Protein AF-A0A9P5JZB2-F1 (afdb_monomer_lite)

pLDDT: mean 86.66, std 10.57, range [42.47, 95.56]

Organism: NCBI:txid152965

Secondary structure (DSSP, 8-state):
----EEEEEEE--SS--HHHHHHHHHHHHTTSEEEEEEEEPTT---TT-GGGEEEEEEEEEES-HHHHHHHHHHSHHHHTT-S-GGG-EEEE---SSPPPP-

Foldseek 3Di:
DQPFFKKKKKWFAQADDPQLVVLLVVCVVVQFWQDKDFAADPPDPDPVPRNGTGIMITITGDSDLVVVVVSCCPGPCNVVVRTDPVPIDMDGDDDPDDGGDD

Structure (mmCIF, N/CA/C/O backbone):
data_AF-A0A9P5JZB2-F1
#
_entry.id   AF-A0A9P5JZB2-F1
#
loop_
_atom_site.group_PDB
_atom_site.id
_atom_site.type_symbol
_atom_site.label_atom_id
_atom_site.label_alt_id
_atom_site.label_comp_id
_atom_site.label_asym_id
_atom_site.label_entity_id
_atom_site.label_seq_id
_atom_site.pdbx_PDB_ins_code
_atom_site.Cartn_x
_atom_site.Cartn_y
_atom_site.Cartn_z
_atom_site.occupancy
_atom_site.B_iso_or_equiv
_atom_site.auth_seq_id
_atom_site.auth_comp_id
_atom_site.auth_asym_id
_atom_site.auth_atom_id
_atom_site.pdbx_PDB_model_num
ATOM 1 N N . MET A 1 1 ? -21.927 -14.206 7.283 1.00 42.47 1 MET A N 1
ATOM 2 C CA . MET A 1 1 ? -20.471 -14.371 7.086 1.00 42.47 1 MET A CA 1
ATOM 3 C C . MET A 1 1 ? -19.946 -13.002 6.697 1.00 42.47 1 MET A C 1
ATOM 5 O O . MET A 1 1 ? -20.456 -12.500 5.700 1.00 42.47 1 MET A O 1
ATOM 9 N N . PRO A 1 2 ? -19.063 -12.347 7.470 1.00 49.66 2 PRO A N 1
ATOM 10 C CA . PRO A 1 2 ? -18.464 -11.110 6.988 1.00 49.66 2 PRO A CA 1
ATOM 11 C C . PRO A 1 2 ? -17.663 -11.457 5.729 1.00 49.66 2 PRO A C 1
ATOM 13 O O . PRO A 1 2 ? -16.890 -12.418 5.717 1.00 49.66 2 PRO A O 1
ATOM 16 N N . LEU A 1 3 ? -17.946 -10.753 4.636 1.00 57.72 3 LEU A N 1
ATOM 17 C CA . LEU A 1 3 ? -17.179 -10.850 3.402 1.00 57.72 3 LEU A CA 1
ATOM 18 C C . LEU A 1 3 ? -15.801 -10.269 3.710 1.00 57.72 3 LEU A C 1
ATOM 20 O O . LEU A 1 3 ? -15.638 -9.054 3.738 1.00 57.72 3 LEU A O 1
ATOM 24 N N . ILE A 1 4 ? -14.827 -11.133 3.998 1.00 61.53 4 ILE A N 1
ATOM 25 C CA . ILE A 1 4 ? -13.426 -10.724 4.071 1.00 61.53 4 ILE A CA 1
ATOM 26 C C . ILE A 1 4 ? -13.068 -10.188 2.685 1.00 61.53 4 ILE A C 1
ATOM 28 O O . ILE A 1 4 ? -12.891 -10.959 1.736 1.00 61.53 4 ILE A O 1
ATOM 32 N N . THR A 1 5 ? -13.027 -8.865 2.555 1.00 77.69 5 THR A N 1
ATOM 33 C CA . THR A 1 5 ? -12.773 -8.203 1.283 1.00 77.69 5 THR A CA 1
ATOM 34 C C . THR A 1 5 ? -11.283 -7.932 1.209 1.00 77.69 5 THR A C 1
ATOM 36 O O . THR A 1 5 ? -10.733 -7.061 1.880 1.00 77.69 5 THR A O 1
ATOM 39 N N . ARG A 1 6 ? -10.607 -8.737 0.396 1.00 84.12 6 ARG A N 1
ATOM 40 C CA . ARG A 1 6 ? -9.202 -8.529 0.062 1.00 84.12 6 ARG A CA 1
ATOM 41 C C . ARG A 1 6 ? -9.123 -7.443 -0.994 1.00 84.12 6 ARG A C 1
ATOM 43 O O . ARG A 1 6 ? -9.866 -7.481 -1.976 1.00 84.12 6 ARG A O 1
ATOM 50 N N . LEU A 1 7 ? -8.244 -6.478 -0.781 1.00 88.38 7 LEU A N 1
ATOM 51 C CA . LEU A 1 7 ? -8.150 -5.291 -1.615 1.00 88.38 7 LEU A CA 1
ATOM 52 C C . LEU A 1 7 ? -6.708 -5.056 -2.028 1.00 88.38 7 LEU A C 1
ATOM 54 O O . LEU A 1 7 ? -5.798 -5.131 -1.207 1.00 88.38 7 LEU A O 1
ATOM 58 N N . LEU A 1 8 ? -6.525 -4.781 -3.314 1.00 86.12 8 LEU A N 1
ATOM 59 C CA . LEU A 1 8 ? -5.268 -4.336 -3.882 1.00 86.12 8 LEU A CA 1
ATOM 60 C C . LEU A 1 8 ? -5.293 -2.820 -4.020 1.00 86.12 8 LEU A C 1
ATOM 62 O O . LEU A 1 8 ? -6.272 -2.25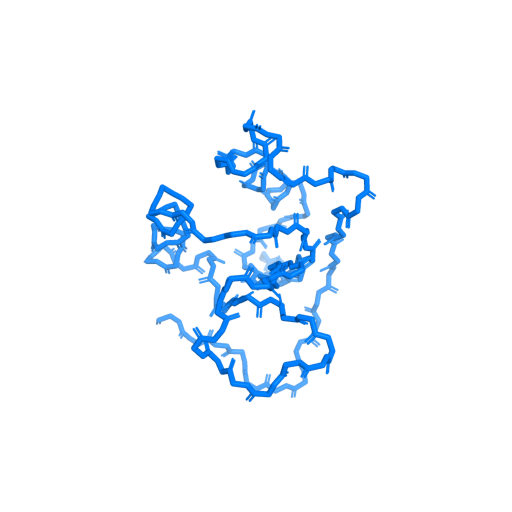7 -4.514 1.00 86.12 8 LEU A O 1
ATOM 66 N N . VAL A 1 9 ? -4.196 -2.186 -3.626 1.00 85.12 9 VAL A N 1
ATOM 67 C CA . VAL A 1 9 ? -3.997 -0.751 -3.753 1.00 85.12 9 VAL A CA 1
ATOM 68 C C . VAL A 1 9 ? -2.698 -0.479 -4.500 1.00 85.12 9 VAL A C 1
ATOM 70 O O . VAL A 1 9 ? -1.639 -0.989 -4.137 1.00 85.12 9 VAL A O 1
ATOM 73 N N . LEU A 1 10 ? -2.805 0.323 -5.555 1.00 82.06 10 LEU A N 1
ATOM 74 C CA . LEU A 1 10 ? -1.702 0.810 -6.381 1.00 82.06 10 LEU A CA 1
ATOM 75 C C . LEU A 1 10 ? -1.610 2.328 -6.229 1.00 82.06 10 LEU A C 1
ATOM 77 O O . LEU A 1 10 ? -2.604 3.026 -6.443 1.00 82.06 10 LEU A O 1
ATOM 81 N N . LEU A 1 11 ? -0.433 2.820 -5.843 1.00 83.62 11 LEU A N 1
ATOM 82 C CA . LEU A 1 11 ? -0.176 4.214 -5.458 1.00 83.62 11 LEU A CA 1
ATOM 83 C C . LEU A 1 11 ? 1.148 4.669 -6.067 1.00 83.62 11 LEU A C 1
ATOM 85 O O . LEU A 1 11 ? 2.023 3.838 -6.287 1.00 83.62 11 LEU A O 1
ATOM 89 N N . THR A 1 12 ? 1.334 5.965 -6.312 1.00 76.31 12 THR A N 1
ATOM 90 C CA . THR A 1 12 ? 2.585 6.502 -6.879 1.00 76.31 12 THR A CA 1
ATOM 91 C C . THR A 1 12 ? 3.357 7.315 -5.845 1.00 76.31 12 THR A C 1
ATOM 93 O O . THR A 1 12 ? 2.844 8.333 -5.401 1.00 76.31 12 THR A O 1
ATOM 96 N N . ALA A 1 13 ? 4.576 6.906 -5.500 1.00 77.25 13 ALA A N 1
ATOM 97 C CA . ALA A 1 13 ? 5.518 7.596 -4.620 1.00 77.25 13 ALA A CA 1
ATOM 98 C C . ALA A 1 13 ? 6.931 7.409 -5.179 1.00 77.25 13 ALA A C 1
ATOM 100 O O . ALA A 1 13 ? 7.250 6.347 -5.714 1.00 77.25 13 ALA A O 1
ATOM 101 N N . ASP A 1 14 ? 7.770 8.425 -5.027 1.00 67.12 14 ASP A N 1
ATOM 102 C CA . ASP A 1 14 ? 9.146 8.475 -5.524 1.00 67.12 14 ASP A CA 1
ATOM 103 C C . ASP A 1 14 ? 10.209 8.332 -4.423 1.00 67.12 14 ASP A C 1
ATOM 105 O O . ASP A 1 14 ? 11.406 8.300 -4.708 1.00 67.12 14 ASP A O 1
ATOM 109 N N . PHE A 1 15 ? 9.793 8.167 -3.164 1.00 77.94 15 PHE A N 1
ATOM 110 C CA . PHE A 1 15 ? 10.690 7.905 -2.039 1.00 77.94 15 PHE A CA 1
ATOM 111 C C . PHE A 1 15 ? 10.037 7.036 -0.958 1.00 77.94 15 PHE A C 1
ATOM 113 O O . PHE A 1 15 ? 8.831 6.800 -0.981 1.00 77.94 15 PHE A O 1
ATOM 120 N N . LEU A 1 16 ? 10.851 6.585 0.005 1.00 80.38 16 LEU A N 1
ATOM 121 C CA . LEU A 1 16 ? 10.437 5.817 1.181 1.00 80.38 16 LEU A CA 1
ATOM 122 C C . LEU A 1 16 ? 10.724 6.612 2.465 1.00 80.38 16 LEU A C 1
ATOM 124 O O . LEU A 1 16 ? 11.869 6.989 2.708 1.00 80.38 16 LEU A O 1
ATOM 128 N N . SER A 1 17 ? 9.704 6.870 3.285 1.00 86.12 17 SER A N 1
ATOM 129 C CA . SER A 1 17 ? 9.794 7.653 4.522 1.00 86.12 17 SER A CA 1
ATOM 130 C C . SER A 1 17 ? 9.596 6.768 5.747 1.00 86.12 17 SER A C 1
ATOM 132 O O . SER A 1 17 ? 8.821 5.810 5.723 1.00 86.12 17 SER A O 1
ATOM 134 N N . GLU A 1 18 ? 10.277 7.100 6.846 1.00 90.50 18 GLU A N 1
ATOM 135 C CA . GLU A 1 18 ? 10.122 6.364 8.106 1.00 90.50 18 GLU A CA 1
ATOM 136 C C . GLU A 1 18 ? 8.700 6.447 8.670 1.00 90.50 18 GLU A C 1
ATOM 138 O O . GLU A 1 18 ? 8.226 5.500 9.288 1.00 90.50 18 GLU A O 1
ATOM 143 N N . GLU A 1 19 ? 8.020 7.576 8.484 1.00 91.50 19 GLU A N 1
ATOM 144 C CA . GLU A 1 19 ? 6.661 7.797 8.987 1.00 91.50 19 GLU A CA 1
ATOM 145 C C . GLU A 1 19 ? 5.646 6.926 8.248 1.00 91.50 19 GLU A C 1
ATOM 147 O O . GLU A 1 19 ? 4.813 6.284 8.886 1.00 91.50 19 GLU A O 1
ATOM 152 N N . HIS A 1 20 ? 5.768 6.837 6.919 1.00 91.81 20 HIS A N 1
ATOM 153 C CA . HIS A 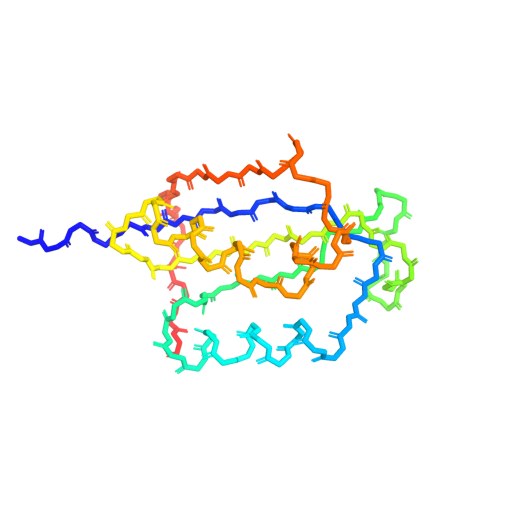1 20 ? 4.956 5.931 6.113 1.00 91.81 20 HIS A CA 1
ATOM 154 C C . HIS A 1 20 ? 5.209 4.478 6.527 1.00 91.81 20 HIS A C 1
ATOM 156 O O . HIS A 1 20 ? 4.271 3.742 6.824 1.00 91.81 20 HIS A O 1
ATOM 162 N N . LEU A 1 21 ? 6.482 4.085 6.648 1.00 92.81 21 LEU A N 1
ATOM 163 C CA . LEU A 1 21 ? 6.857 2.739 7.081 1.00 92.81 21 LEU A CA 1
ATOM 164 C C . LEU A 1 21 ? 6.298 2.385 8.464 1.00 92.81 21 LEU A C 1
ATOM 166 O O . LEU A 1 21 ? 5.769 1.291 8.629 1.00 92.81 21 LEU A O 1
ATOM 170 N N . LYS A 1 22 ? 6.361 3.301 9.439 1.00 94.75 22 LYS A N 1
ATOM 171 C CA . LYS A 1 22 ? 5.773 3.103 10.778 1.00 94.75 22 LYS A CA 1
ATOM 172 C C . LYS A 1 22 ? 4.255 2.924 10.714 1.00 94.75 22 LYS A C 1
ATOM 174 O O . LYS A 1 22 ? 3.714 2.068 11.410 1.00 94.75 22 LYS A O 1
ATOM 179 N N . GLY A 1 23 ? 3.568 3.704 9.877 1.00 93.44 23 GLY A N 1
ATOM 180 C CA . GLY A 1 23 ? 2.127 3.558 9.656 1.00 93.44 23 GLY A CA 1
ATOM 181 C C . GLY A 1 23 ? 1.767 2.186 9.083 1.00 93.44 23 GLY A C 1
ATOM 182 O O . GLY A 1 23 ? 0.895 1.497 9.616 1.00 93.44 23 GLY A O 1
ATOM 183 N N . ILE A 1 24 ? 2.487 1.754 8.044 1.00 93.81 24 ILE A N 1
ATOM 184 C CA . ILE A 1 24 ? 2.289 0.440 7.423 1.00 93.81 24 ILE A CA 1
ATOM 185 C C . ILE A 1 24 ? 2.631 -0.703 8.385 1.00 93.81 24 ILE A C 1
ATOM 187 O O . ILE A 1 24 ? 1.883 -1.676 8.435 1.00 93.81 24 ILE A O 1
ATOM 191 N N . ASP A 1 25 ? 3.693 -0.587 9.183 1.00 94.12 25 ASP A N 1
ATOM 192 C CA . ASP A 1 25 ? 4.068 -1.588 10.191 1.00 94.12 25 ASP A CA 1
ATOM 193 C C . ASP A 1 25 ? 2.977 -1.776 11.258 1.00 94.12 25 ASP A C 1
ATOM 195 O O . ASP A 1 25 ? 2.628 -2.904 11.619 1.00 94.12 25 ASP A O 1
ATOM 199 N N . GLY A 1 26 ? 2.343 -0.681 11.690 1.00 94.62 26 GLY A N 1
ATOM 200 C CA . GLY A 1 26 ? 1.182 -0.733 12.580 1.00 94.62 26 GLY A CA 1
ATOM 201 C C . GLY A 1 26 ? -0.015 -1.464 11.959 1.00 94.62 26 GLY A C 1
ATOM 202 O O . GLY A 1 26 ? -0.658 -2.283 12.620 1.00 94.62 26 GLY A O 1
ATOM 203 N N . LEU A 1 27 ? -0.301 -1.222 10.675 1.00 94.56 27 LEU A N 1
ATOM 204 C CA . LEU A 1 27 ? -1.366 -1.922 9.944 1.00 94.56 27 LEU A CA 1
ATOM 205 C C . LEU A 1 27 ? -1.029 -3.391 9.673 1.00 94.56 27 LEU A C 1
ATOM 207 O O . LEU A 1 27 ? -1.924 -4.234 9.639 1.00 94.56 27 LEU A O 1
ATOM 211 N N . HIS A 1 28 ? 0.245 -3.710 9.470 1.00 94.69 28 HIS A N 1
ATOM 212 C CA . HIS A 1 28 ? 0.694 -5.083 9.296 1.00 94.69 28 HIS A CA 1
ATOM 213 C C . HIS A 1 28 ? 0.566 -5.857 10.610 1.00 94.69 28 HIS A C 1
ATOM 215 O O . HIS A 1 28 ? -0.051 -6.920 10.660 1.00 94.69 28 HIS A O 1
ATOM 221 N N . SER A 1 29 ? 1.031 -5.275 11.711 1.00 94.00 29 SER A N 1
ATOM 222 C CA . SER A 1 29 ? 0.919 -5.869 13.046 1.00 94.00 29 SER A CA 1
ATOM 223 C C . SER A 1 29 ? -0.533 -6.120 13.476 1.00 94.00 29 SER A C 1
ATOM 225 O O . SER A 1 29 ? -0.799 -7.057 14.224 1.00 94.00 29 SER A O 1
ATOM 227 N N . SER A 1 30 ? -1.491 -5.321 12.991 1.00 93.00 30 SER A N 1
ATOM 228 C CA . SER A 1 30 ? -2.918 -5.481 13.306 1.00 93.00 30 SER A CA 1
ATOM 229 C C . SER A 1 30 ? -3.663 -6.495 12.433 1.00 93.00 30 SER A C 1
ATOM 231 O O . SER A 1 30 ? -4.847 -6.735 12.663 1.00 93.00 30 SER A O 1
ATOM 233 N N . GLY A 1 31 ? -3.008 -7.101 11.437 1.00 91.94 31 GLY A N 1
ATOM 234 C CA . GLY A 1 31 ? -3.668 -8.039 10.524 1.00 91.94 31 GLY A CA 1
ATOM 235 C C . GLY A 1 31 ? -4.248 -7.401 9.260 1.00 91.94 31 GLY A C 1
ATOM 236 O O . GLY A 1 31 ? -4.728 -8.130 8.396 1.00 91.94 31 GLY A O 1
ATOM 237 N N . ILE A 1 32 ? -4.223 -6.069 9.146 1.00 93.44 32 ILE A N 1
ATOM 238 C CA . ILE A 1 32 ? -4.923 -5.323 8.093 1.00 93.44 32 ILE A CA 1
ATOM 239 C C . ILE A 1 32 ? -4.087 -5.257 6.815 1.00 93.44 32 ILE A C 1
ATOM 241 O O . ILE A 1 32 ? -4.573 -5.612 5.744 1.00 93.44 32 ILE A O 1
ATOM 245 N N . ALA A 1 33 ? -2.829 -4.816 6.899 1.00 94.19 33 ALA A N 1
ATOM 246 C CA . ALA A 1 33 ? -1.902 -4.881 5.771 1.00 94.19 33 ALA A CA 1
ATOM 247 C C . ALA A 1 33 ? -1.282 -6.285 5.713 1.00 94.19 33 ALA A C 1
ATOM 249 O O . ALA A 1 33 ? -0.734 -6.773 6.699 1.00 94.19 33 ALA A O 1
ATOM 250 N N . LYS A 1 34 ? -1.394 -6.956 4.565 1.00 93.88 34 LYS A N 1
ATOM 251 C CA . LYS A 1 34 ? -1.011 -8.372 4.398 1.00 93.88 34 LYS A CA 1
ATOM 252 C C . LYS A 1 34 ? 0.281 -8.549 3.615 1.00 93.88 34 LYS A C 1
ATOM 254 O O . LYS A 1 34 ? 1.013 -9.508 3.821 1.00 93.88 34 LYS A O 1
ATOM 259 N N . PHE A 1 35 ? 0.525 -7.654 2.667 1.00 92.62 35 PHE A N 1
ATOM 260 C CA . PHE A 1 35 ? 1.719 -7.634 1.833 1.00 92.62 35 PHE A CA 1
ATOM 261 C C . PHE A 1 35 ? 1.852 -6.256 1.199 1.00 92.62 35 PHE A C 1
ATOM 263 O O . PHE A 1 35 ? 0.845 -5.603 0.918 1.00 92.62 35 PHE A O 1
ATOM 270 N N . GLY A 1 36 ? 3.076 -5.831 0.921 1.00 91.25 36 GLY A N 1
ATOM 271 C CA . GLY A 1 36 ? 3.291 -4.643 0.123 1.00 91.25 36 GLY A CA 1
ATOM 272 C C . GLY A 1 36 ? 4.753 -4.353 -0.141 1.00 91.25 36 GLY A C 1
ATOM 273 O O . GLY A 1 36 ? 5.642 -5.002 0.409 1.00 91.25 36 GLY A O 1
ATOM 274 N N . GLY A 1 37 ? 4.993 -3.383 -1.012 1.00 89.69 37 GLY A N 1
ATOM 275 C CA . GLY A 1 37 ? 6.341 -3.010 -1.400 1.00 89.69 37 GLY A CA 1
ATOM 276 C C . GLY A 1 37 ? 6.393 -1.864 -2.396 1.00 89.69 37 GLY A C 1
ATOM 277 O O . GLY A 1 37 ? 5.374 -1.394 -2.905 1.00 89.69 37 GLY A O 1
ATOM 278 N N . ALA A 1 38 ? 7.622 -1.439 -2.658 1.00 89.50 38 ALA A N 1
ATOM 279 C CA . ALA A 1 38 ? 7.947 -0.423 -3.639 1.00 89.50 38 ALA A CA 1
ATOM 280 C C . ALA A 1 38 ? 7.796 -0.958 -5.071 1.00 89.50 38 ALA A C 1
ATOM 282 O O . ALA A 1 38 ? 8.287 -2.039 -5.394 1.00 89.50 38 ALA A O 1
ATOM 283 N N . LEU A 1 39 ? 7.170 -0.169 -5.938 1.00 88.25 39 LEU A N 1
ATOM 284 C CA . LEU A 1 39 ? 7.265 -0.307 -7.386 1.00 88.25 39 LEU A CA 1
ATOM 285 C C . LEU A 1 39 ? 8.473 0.507 -7.848 1.00 88.25 39 LEU A C 1
ATOM 287 O O . LEU A 1 39 ? 8.598 1.677 -7.484 1.00 88.25 39 LEU A O 1
ATOM 291 N N . LEU A 1 40 ? 9.361 -0.111 -8.619 1.00 86.12 40 LEU A N 1
ATOM 292 C CA . LEU A 1 40 ? 10.556 0.532 -9.165 1.00 86.12 40 LEU A CA 1
ATOM 293 C C . LEU A 1 40 ? 10.359 0.865 -10.642 1.00 86.12 40 LEU A C 1
ATOM 295 O O . LEU A 1 40 ? 9.532 0.255 -11.326 1.00 86.12 40 LEU A O 1
ATOM 299 N N . ALA A 1 41 ? 11.151 1.818 -11.129 1.00 84.31 41 ALA A N 1
ATOM 300 C CA . ALA A 1 41 ? 11.194 2.142 -12.546 1.00 84.31 41 ALA A CA 1
ATOM 301 C C . ALA A 1 41 ? 11.601 0.908 -13.393 1.00 84.31 41 ALA A C 1
ATOM 303 O O . ALA A 1 41 ? 12.432 0.117 -12.936 1.00 84.31 41 ALA A O 1
ATOM 304 N N . PRO A 1 42 ? 11.044 0.718 -14.609 1.00 83.44 42 PRO A N 1
ATOM 305 C CA . PRO A 1 42 ? 11.255 -0.492 -15.418 1.00 83.44 42 PRO A CA 1
ATOM 306 C C . PRO A 1 42 ? 12.718 -0.819 -15.742 1.00 83.44 42 PRO A C 1
ATOM 308 O O . PRO A 1 42 ? 13.059 -1.973 -15.984 1.00 83.44 42 PRO A O 1
ATOM 311 N N . GLU A 1 43 ? 13.578 0.195 -15.782 1.00 83.56 43 GLU A N 1
ATOM 312 C CA . GLU A 1 43 ? 15.009 0.072 -16.043 1.00 83.56 43 GLU A CA 1
ATOM 313 C C . GLU A 1 43 ? 15.821 -0.442 -14.843 1.00 83.56 43 GLU A C 1
ATOM 315 O O . GLU A 1 43 ? 17.015 -0.710 -14.986 1.00 83.56 43 GLU A O 1
ATOM 320 N N . LEU A 1 44 ? 15.206 -0.568 -13.664 1.00 79.94 44 LEU A N 1
ATOM 321 C CA . LEU A 1 44 ? 15.871 -1.045 -12.460 1.00 79.94 44 LEU A CA 1
ATOM 322 C C . LEU A 1 44 ? 15.644 -2.533 -12.221 1.00 79.94 44 LEU A C 1
ATOM 324 O O . LEU A 1 44 ? 14.520 -3.024 -12.192 1.00 79.94 44 LEU A O 1
ATOM 328 N N . THR A 1 45 ? 16.743 -3.232 -11.951 1.00 70.69 45 THR A N 1
ATOM 329 C CA . THR A 1 45 ? 16.755 -4.641 -11.531 1.00 70.69 45 THR A CA 1
ATOM 330 C C . THR A 1 45 ? 17.336 -4.840 -10.131 1.00 70.69 45 THR A C 1
ATOM 332 O O . THR A 1 45 ? 17.295 -5.953 -9.616 1.00 70.69 45 THR A O 1
ATOM 335 N N . ASP A 1 46 ? 17.907 -3.790 -9.532 1.00 74.25 46 ASP A N 1
ATOM 336 C CA . ASP A 1 46 ? 18.502 -3.824 -8.195 1.00 74.25 46 ASP A CA 1
ATOM 337 C C . ASP A 1 46 ? 17.537 -3.218 -7.167 1.00 74.25 46 ASP A C 1
ATOM 339 O O . ASP A 1 46 ? 17.182 -2.039 -7.234 1.00 74.25 46 ASP A O 1
ATOM 343 N N . GLU A 1 47 ? 17.140 -4.033 -6.192 1.00 68.88 47 GLU A N 1
ATOM 344 C CA . GLU A 1 47 ? 16.271 -3.657 -5.073 1.00 68.88 47 GLU A CA 1
ATOM 345 C C . GLU A 1 47 ? 16.880 -2.597 -4.138 1.00 68.88 47 GLU A C 1
ATOM 347 O O . GLU A 1 47 ? 16.167 -1.982 -3.337 1.00 68.88 47 GLU A O 1
ATOM 352 N N . ASN A 1 48 ? 18.192 -2.359 -4.241 1.00 69.31 48 ASN A N 1
ATOM 353 C CA . ASN A 1 48 ? 18.895 -1.349 -3.461 1.00 69.31 48 ASN A CA 1
ATOM 354 C C . ASN A 1 48 ? 18.778 0.062 -4.061 1.00 69.31 48 ASN A C 1
ATOM 356 O O . ASN A 1 48 ? 18.973 1.036 -3.328 1.00 69.31 48 ASN A O 1
ATOM 360 N N . ASP A 1 49 ? 18.388 0.219 -5.337 1.00 68.06 49 ASP A N 1
ATOM 361 C CA . ASP A 1 49 ? 18.155 1.539 -5.958 1.00 68.06 49 ASP A CA 1
ATOM 362 C C . ASP A 1 49 ? 16.744 2.073 -5.640 1.00 68.06 49 ASP A C 1
ATOM 364 O O . ASP A 1 49 ? 15.981 2.513 -6.502 1.00 68.06 49 ASP A O 1
ATOM 368 N N . ARG A 1 50 ? 16.393 2.080 -4.345 1.00 63.41 50 ARG A N 1
ATOM 369 C CA . ARG A 1 50 ? 15.128 2.632 -3.815 1.00 63.41 50 ARG A CA 1
ATOM 370 C C . ARG A 1 50 ? 14.956 4.133 -4.085 1.00 63.41 50 ARG A C 1
ATOM 372 O O . ARG A 1 50 ? 13.923 4.698 -3.749 1.00 63.41 50 ARG A O 1
ATOM 379 N N . LYS A 1 51 ? 15.960 4.793 -4.673 1.00 64.75 51 LYS A N 1
ATOM 380 C CA . LYS A 1 51 ? 15.935 6.216 -5.038 1.00 64.75 51 LYS A CA 1
ATOM 381 C C . LYS A 1 51 ? 15.113 6.504 -6.297 1.00 64.75 51 LYS A C 1
ATOM 383 O O . LYS A 1 51 ? 14.923 7.670 -6.622 1.00 64.75 51 LYS A O 1
ATOM 388 N N . LYS A 1 52 ? 14.647 5.474 -7.009 1.00 73.75 52 LYS A N 1
ATOM 389 C CA . LYS A 1 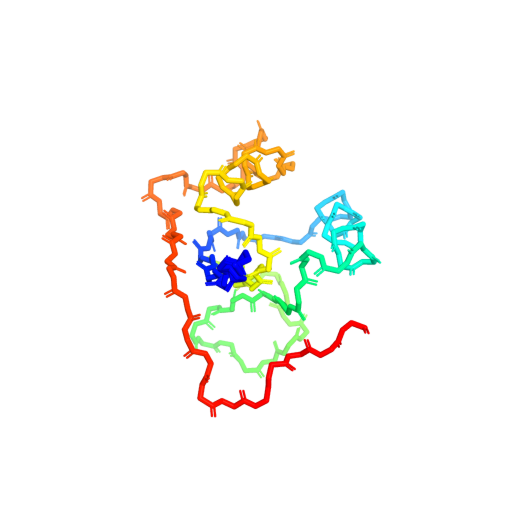52 ? 13.787 5.604 -8.198 1.00 73.75 52 LYS A CA 1
ATOM 390 C C . LYS A 1 52 ? 12.550 4.719 -8.075 1.00 73.75 52 LYS A C 1
ATOM 392 O O . LYS A 1 52 ? 12.220 3.925 -8.961 1.00 73.75 52 LYS A O 1
ATOM 397 N N . MET A 1 53 ? 11.884 4.831 -6.931 1.00 83.88 53 MET A N 1
ATOM 398 C CA . MET A 1 53 ? 10.537 4.300 -6.798 1.00 83.88 53 MET A CA 1
ATOM 399 C C . MET A 1 53 ? 9.601 5.065 -7.734 1.00 83.88 53 MET A C 1
ATOM 401 O O . MET A 1 53 ? 9.774 6.254 -7.983 1.00 83.88 53 MET A O 1
ATOM 405 N N . THR A 1 54 ? 8.617 4.367 -8.275 1.00 86.25 54 THR A N 1
ATOM 406 C CA . THR A 1 54 ? 7.522 4.964 -9.047 1.00 86.25 54 THR A CA 1
ATOM 407 C C . THR A 1 54 ? 6.184 4.774 -8.344 1.00 86.25 54 THR A C 1
ATOM 409 O O . THR A 1 54 ? 5.171 5.321 -8.780 1.00 86.25 54 THR A O 1
ATOM 412 N N . GLY A 1 55 ? 6.150 3.979 -7.270 1.00 88.31 55 GLY A N 1
ATOM 413 C CA . GLY A 1 55 ? 4.926 3.654 -6.565 1.00 88.31 55 GLY A CA 1
ATOM 414 C C . GLY A 1 55 ? 5.060 2.704 -5.393 1.00 88.31 55 GLY A C 1
ATOM 415 O O . GLY A 1 55 ? 6.147 2.252 -5.044 1.00 88.31 55 GLY A O 1
ATOM 416 N N . SER A 1 56 ? 3.900 2.383 -4.834 1.00 89.94 56 SER A N 1
ATOM 417 C CA . SER A 1 56 ? 3.693 1.360 -3.822 1.00 89.94 56 SER A CA 1
ATOM 418 C C . SER A 1 56 ? 2.558 0.437 -4.259 1.00 89.94 56 SER A C 1
ATOM 420 O O . SER A 1 56 ? 1.547 0.881 -4.811 1.00 89.94 56 SER A O 1
ATOM 422 N N . LEU A 1 57 ? 2.725 -0.851 -3.980 1.00 93.31 57 LEU A N 1
ATOM 423 C CA . LEU A 1 57 ? 1.693 -1.875 -4.087 1.00 93.31 57 LEU A CA 1
ATOM 424 C C . LEU A 1 57 ? 1.369 -2.358 -2.680 1.00 93.31 57 LEU A C 1
ATOM 426 O O . LEU A 1 57 ? 2.279 -2.794 -1.980 1.00 93.31 57 LEU A O 1
ATOM 430 N N . MET A 1 58 ? 0.101 -2.328 -2.284 1.00 94.50 58 MET A N 1
ATOM 431 C CA . MET A 1 58 ? -0.339 -2.806 -0.973 1.00 94.50 58 MET A CA 1
ATOM 432 C C . MET A 1 58 ? -1.531 -3.751 -1.110 1.00 94.50 58 MET A C 1
ATOM 434 O O . MET A 1 58 ? -2.447 -3.506 -1.893 1.00 94.50 58 MET A O 1
ATOM 438 N N . PHE A 1 59 ? -1.541 -4.810 -0.309 1.00 94.38 59 PHE A N 1
ATOM 439 C CA . PHE A 1 59 ? -2.681 -5.701 -0.133 1.00 94.38 59 PHE A CA 1
ATOM 440 C C . PHE A 1 59 ? -3.247 -5.538 1.271 1.00 94.38 59 PHE A C 1
ATOM 442 O O . PHE A 1 59 ? -2.533 -5.730 2.259 1.00 94.38 59 PHE A O 1
ATOM 449 N N . TYR A 1 60 ? -4.539 -5.233 1.345 1.00 94.00 60 TYR A N 1
ATOM 450 C CA . TYR A 1 60 ? -5.273 -5.077 2.592 1.00 94.00 60 TYR A CA 1
ATOM 451 C C . TYR A 1 60 ? -6.346 -6.149 2.746 1.00 94.00 60 TYR A C 1
ATOM 453 O O . TYR A 1 60 ? -6.930 -6.626 1.769 1.00 94.00 60 TYR A O 1
ATOM 461 N N . GLU A 1 61 ? -6.629 -6.490 3.994 1.00 93.12 61 GLU A N 1
ATOM 462 C CA . GLU A 1 61 ? -7.780 -7.273 4.411 1.00 93.12 61 GLU A CA 1
ATOM 463 C C . GLU A 1 61 ? -8.703 -6.369 5.234 1.00 93.12 61 GLU A C 1
ATOM 465 O O . GLU A 1 61 ? -8.323 -5.886 6.299 1.00 93.12 61 GLU A O 1
ATOM 470 N N . ALA A 1 62 ? -9.890 -6.079 4.699 1.00 91.50 62 ALA A N 1
ATOM 471 C CA . ALA A 1 62 ? -10.838 -5.148 5.302 1.00 91.50 62 ALA A CA 1
ATOM 472 C C . ALA A 1 62 ? -12.289 -5.570 5.029 1.00 91.50 62 ALA A C 1
ATOM 474 O O . ALA A 1 62 ? -12.565 -6.460 4.220 1.00 91.50 62 ALA A O 1
ATOM 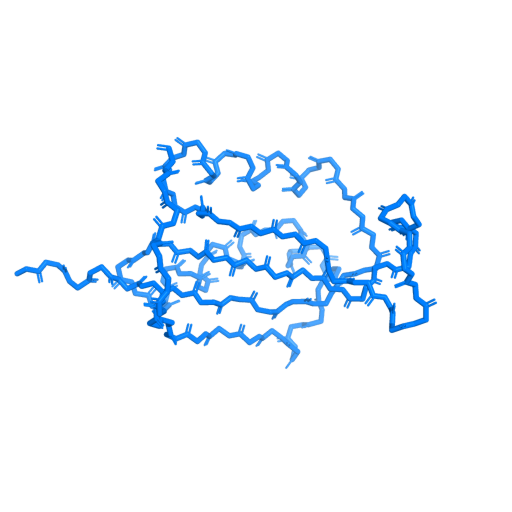475 N N . GLU A 1 63 ? -13.235 -4.917 5.701 1.00 90.06 63 GLU A N 1
ATOM 476 C CA . GLU A 1 63 ? -14.666 -5.194 5.533 1.00 90.06 63 GLU A CA 1
ATOM 477 C C . GLU A 1 63 ? -15.246 -4.542 4.270 1.00 90.06 63 GLU A C 1
ATOM 479 O O . GLU A 1 63 ? -16.231 -5.033 3.717 1.00 90.06 63 GLU A O 1
ATOM 484 N N . SER A 1 64 ? -14.637 -3.455 3.783 1.00 91.12 64 SER A N 1
ATOM 485 C CA . SER A 1 64 ? -15.135 -2.704 2.630 1.00 91.12 64 SER A CA 1
ATOM 486 C C . SER A 1 64 ? -14.044 -1.914 1.895 1.00 91.12 64 SER A C 1
ATOM 488 O O . SER A 1 64 ? -12.970 -1.636 2.435 1.00 91.12 64 SER A O 1
ATOM 490 N N . ILE A 1 65 ? -14.341 -1.497 0.655 1.00 91.81 65 ILE A N 1
ATOM 491 C CA . ILE A 1 65 ? -13.493 -0.551 -0.095 1.00 91.81 65 ILE A CA 1
ATOM 492 C C . ILE A 1 65 ? -13.406 0.795 0.641 1.00 91.81 65 ILE A C 1
ATOM 494 O O . I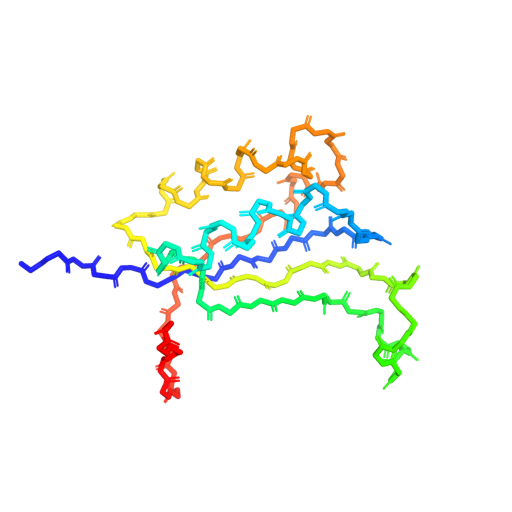LE A 1 65 ? -12.338 1.402 0.679 1.00 91.81 65 ILE A O 1
ATOM 498 N N . GLU A 1 66 ? -14.504 1.253 1.246 1.00 93.81 66 GLU A N 1
ATOM 499 C CA . GLU A 1 66 ? -14.558 2.485 2.039 1.00 93.81 66 GLU A CA 1
ATOM 500 C C . GLU A 1 66 ? -13.567 2.479 3.204 1.00 93.81 66 GLU A C 1
ATOM 502 O O . GLU A 1 66 ? -12.944 3.505 3.473 1.00 93.81 66 GLU A O 1
ATOM 507 N N . ASP A 1 67 ? -13.371 1.344 3.874 1.00 93.38 67 ASP A N 1
ATOM 508 C CA . ASP A 1 67 ? -12.404 1.264 4.971 1.00 93.38 67 ASP A CA 1
ATOM 509 C C . ASP A 1 67 ? -10.971 1.372 4.459 1.00 93.38 67 ASP A C 1
ATOM 511 O O . ASP A 1 67 ? -10.175 2.117 5.027 1.00 93.38 67 ASP A O 1
ATOM 515 N N . VAL A 1 68 ? -10.661 0.755 3.316 1.00 94.50 68 VAL A N 1
ATOM 516 C CA . VAL A 1 68 ? -9.353 0.939 2.670 1.00 94.50 68 VAL A CA 1
ATOM 517 C C . VAL A 1 68 ? -9.161 2.370 2.177 1.00 94.50 68 VAL A C 1
ATOM 519 O O . VAL A 1 68 ? -8.076 2.919 2.346 1.00 94.50 68 VAL A O 1
ATOM 522 N N . ARG A 1 69 ? -10.201 3.034 1.656 1.00 94.94 69 ARG A N 1
ATOM 523 C CA . ARG A 1 69 ? -10.132 4.464 1.305 1.00 94.94 69 ARG A CA 1
ATOM 524 C C . ARG A 1 69 ? -9.801 5.335 2.515 1.00 94.94 69 ARG A C 1
ATOM 526 O O . ARG A 1 69 ? -8.997 6.251 2.379 1.00 94.94 69 ARG A O 1
ATOM 533 N N . LYS A 1 70 ? -10.379 5.054 3.690 1.00 95.56 70 LYS A N 1
ATOM 534 C CA . LYS A 1 70 ? -10.047 5.772 4.935 1.00 95.56 70 LYS A CA 1
ATOM 535 C C . LYS A 1 70 ? -8.602 5.515 5.359 1.00 95.56 70 LYS A C 1
ATOM 537 O O . LYS A 1 70 ? -7.910 6.468 5.695 1.00 95.56 70 LYS A O 1
ATOM 542 N N . LEU A 1 71 ? -8.147 4.260 5.307 1.00 94.69 71 LEU A N 1
ATOM 543 C CA . LEU A 1 71 ? -6.769 3.886 5.641 1.00 94.69 71 LEU A CA 1
ATOM 544 C C . LEU A 1 71 ? -5.767 4.611 4.737 1.00 94.69 71 LEU A C 1
ATOM 546 O O . LEU A 1 71 ? -4.901 5.325 5.235 1.00 94.69 71 LEU A O 1
ATOM 550 N N . VAL A 1 72 ? -5.950 4.515 3.417 1.00 94.50 72 VAL A N 1
ATOM 551 C CA . VAL A 1 72 ? -5.140 5.235 2.420 1.00 94.50 72 VAL A CA 1
ATOM 552 C C . VAL A 1 72 ? -5.213 6.743 2.660 1.00 94.50 72 VAL A C 1
ATOM 554 O O . VAL A 1 72 ? -4.186 7.409 2.660 1.00 94.50 72 VAL A O 1
ATOM 557 N N . GLY A 1 73 ? -6.406 7.280 2.929 1.00 95.06 73 GLY A N 1
ATOM 558 C CA . GLY A 1 73 ? -6.626 8.700 3.204 1.00 95.06 73 GLY A CA 1
ATOM 559 C C . GLY A 1 73 ? -5.961 9.219 4.483 1.00 95.06 73 GLY A C 1
ATOM 560 O O . GLY A 1 73 ? -5.711 10.418 4.593 1.00 95.06 73 GLY A O 1
ATOM 561 N N . SER A 1 74 ? -5.677 8.330 5.438 1.00 95.06 74 SER A N 1
ATOM 562 C CA . SER A 1 74 ? -4.992 8.645 6.696 1.00 95.06 74 SER A CA 1
ATOM 563 C C . SER A 1 74 ? -3.469 8.532 6.617 1.00 95.06 74 SER A C 1
ATOM 565 O O . SER A 1 74 ? -2.781 8.978 7.533 1.00 95.06 74 SER A O 1
ATOM 567 N N . ASP A 1 75 ? -2.938 7.959 5.534 1.00 94.94 75 ASP A N 1
ATOM 568 C CA . ASP A 1 75 ? -1.500 7.794 5.348 1.00 94.94 75 ASP A CA 1
ATOM 569 C C . ASP A 1 75 ? -0.800 9.156 5.210 1.00 94.94 75 ASP A C 1
ATOM 571 O O . ASP A 1 75 ? -1.332 10.109 4.620 1.00 94.94 75 ASP A O 1
ATOM 575 N N . VAL A 1 76 ? 0.428 9.248 5.724 1.00 93.75 76 VAL A N 1
ATOM 576 C CA . VAL A 1 76 ? 1.246 10.456 5.594 1.00 93.75 76 VAL A CA 1
ATOM 577 C C . VAL A 1 76 ? 1.462 10.812 4.127 1.00 93.75 76 VAL A C 1
ATOM 579 O O . VAL A 1 76 ? 1.397 11.984 3.777 1.00 93.75 76 VAL A O 1
ATOM 582 N N . TYR A 1 77 ? 1.613 9.836 3.231 1.00 92.88 77 TYR A N 1
ATOM 583 C CA . TYR A 1 77 ? 1.778 10.092 1.802 1.00 92.88 77 TYR A CA 1
ATOM 584 C C . TYR A 1 77 ? 0.536 10.663 1.133 1.00 92.88 77 TYR A C 1
ATOM 586 O O . TYR A 1 77 ? 0.652 11.477 0.215 1.00 92.88 77 TYR A O 1
ATOM 594 N N . TYR A 1 78 ? -0.652 10.322 1.621 1.00 94.31 78 TYR A N 1
ATOM 595 C CA . TYR A 1 78 ? -1.886 10.919 1.130 1.00 94.31 78 TYR A CA 1
ATOM 596 C C . TYR A 1 78 ? -2.092 12.340 1.669 1.00 94.31 78 TYR A C 1
ATOM 598 O O . TYR A 1 78 ? -2.480 13.254 0.932 1.00 94.31 78 TYR A O 1
ATOM 606 N N . THR A 1 79 ? -1.847 12.529 2.966 1.00 95.00 79 THR A N 1
ATOM 607 C CA . THR A 1 79 ? -2.106 13.793 3.673 1.00 95.00 79 THR A CA 1
ATOM 608 C C . THR A 1 79 ? -1.066 14.871 3.366 1.00 95.00 79 THR A C 1
ATOM 610 O O . THR A 1 79 ? -1.427 16.043 3.278 1.00 95.00 79 THR A O 1
ATOM 613 N N . SER A 1 80 ? 0.189 14.487 3.117 1.00 92.38 80 SER A N 1
ATOM 614 C CA . SER A 1 80 ? 1.280 15.394 2.720 1.00 92.38 80 SER A CA 1
ATOM 615 C C . SER A 1 80 ? 1.392 15.622 1.209 1.00 92.38 80 SER A C 1
ATOM 617 O O . SER A 1 80 ? 2.196 16.441 0.775 1.00 92.38 80 SER A O 1
ATOM 619 N N . GLY A 1 81 ? 0.573 14.939 0.401 1.00 89.69 81 GLY A N 1
ATOM 620 C CA . GLY A 1 81 ? 0.554 15.121 -1.053 1.00 89.69 81 GLY A CA 1
ATOM 621 C C . GLY A 1 81 ? 1.708 14.444 -1.798 1.00 89.69 81 GLY A C 1
ATOM 622 O O . GLY A 1 81 ? 2.012 14.847 -2.915 1.00 89.69 81 GLY A O 1
ATOM 623 N N . VAL A 1 82 ? 2.334 13.424 -1.204 1.00 90.12 82 VAL A N 1
ATOM 624 C CA . VAL A 1 82 ? 3.333 12.576 -1.881 1.00 90.12 82 VAL A CA 1
ATOM 625 C C . VAL A 1 82 ? 2.667 11.698 -2.937 1.00 90.12 82 VAL A C 1
ATOM 627 O O . VAL A 1 82 ? 3.195 11.536 -4.033 1.00 90.12 82 VAL A O 1
ATOM 630 N N . TRP A 1 83 ? 1.494 11.138 -2.628 1.00 90.75 83 TRP A N 1
ATOM 631 C CA . TRP A 1 83 ? 0.726 10.368 -3.599 1.00 90.75 83 TRP A CA 1
ATOM 632 C C . TRP A 1 83 ? -0.094 11.262 -4.522 1.00 90.75 83 TRP A C 1
ATOM 634 O O . TRP A 1 83 ? -0.849 12.131 -4.078 1.00 90.75 83 TRP A O 1
ATOM 644 N N . ASP A 1 84 ? -0.020 10.961 -5.816 1.00 90.38 84 ASP A N 1
ATOM 645 C CA . ASP A 1 84 ? -0.939 11.490 -6.814 1.00 90.38 84 ASP A CA 1
ATOM 646 C C . ASP A 1 84 ? -2.308 10.818 -6.640 1.00 90.38 84 ASP A C 1
ATOM 648 O O . ASP A 1 84 ? -2.510 9.655 -6.999 1.00 90.38 84 ASP A O 1
ATOM 652 N N . LYS A 1 85 ? -3.252 11.564 -6.060 1.00 91.12 85 LYS A N 1
ATOM 653 C CA . LYS A 1 85 ? -4.592 11.077 -5.705 1.00 91.12 85 LYS A CA 1
ATOM 654 C C . LYS A 1 85 ? -5.394 10.610 -6.916 1.00 91.12 85 LYS A C 1
ATOM 656 O O . LYS A 1 85 ? -6.238 9.733 -6.762 1.00 91.12 85 LYS A O 1
ATOM 661 N N . GLU A 1 86 ? -5.124 11.156 -8.101 1.00 91.81 86 GLU A N 1
ATOM 662 C CA . GLU A 1 86 ? -5.813 10.766 -9.336 1.00 91.81 86 GLU A CA 1
ATOM 663 C C . GLU A 1 86 ? -5.328 9.410 -9.859 1.00 91.81 86 GLU A C 1
ATOM 665 O O . GLU A 1 86 ? -6.060 8.717 -10.566 1.00 91.81 86 GLU A O 1
ATOM 670 N N . LYS A 1 87 ? -4.112 9.000 -9.479 1.00 90.44 87 LYS A N 1
ATOM 671 C CA . LYS A 1 87 ? -3.517 7.713 -9.860 1.00 90.44 87 LYS A CA 1
ATOM 672 C C . LYS A 1 87 ? -3.770 6.592 -8.854 1.00 90.44 87 LYS A C 1
ATOM 674 O O . LYS A 1 87 ? -3.411 5.447 -9.127 1.00 90.44 87 LYS A O 1
ATOM 679 N N . ILE A 1 88 ? -4.383 6.891 -7.707 1.00 92.38 88 ILE A N 1
ATOM 680 C CA . ILE A 1 88 ? -4.715 5.884 -6.695 1.00 92.38 88 ILE A CA 1
ATOM 681 C C . ILE A 1 88 ? -5.777 4.934 -7.244 1.00 92.38 88 ILE A C 1
ATOM 683 O O . ILE A 1 88 ? -6.896 5.336 -7.560 1.00 92.38 88 ILE A O 1
ATOM 687 N N . CYS A 1 89 ? -5.446 3.646 -7.290 1.00 94.50 89 CYS A N 1
ATOM 688 C CA . CYS A 1 89 ? -6.364 2.596 -7.708 1.00 94.50 89 CYS A CA 1
ATOM 689 C C . CYS A 1 89 ? -6.586 1.611 -6.558 1.00 94.50 89 CYS A C 1
ATOM 691 O O . CYS A 1 89 ? -5.627 1.074 -6.007 1.00 94.50 89 CYS A O 1
ATOM 693 N N . ILE A 1 90 ? -7.852 1.379 -6.199 1.00 94.75 90 ILE A N 1
ATOM 694 C CA . ILE A 1 90 ? -8.266 0.447 -5.142 1.00 94.75 90 ILE A CA 1
ATOM 695 C C . ILE A 1 90 ? -9.255 -0.545 -5.751 1.00 94.75 90 ILE A C 1
ATOM 697 O O . ILE A 1 90 ? -10.316 -0.138 -6.227 1.00 94.75 90 ILE A O 1
ATOM 701 N N . LEU A 1 91 ? -8.921 -1.836 -5.724 1.00 94.62 91 LEU A N 1
ATOM 702 C CA . LEU A 1 91 ? -9.699 -2.887 -6.383 1.00 94.62 91 LEU A CA 1
ATOM 703 C C . LEU A 1 91 ? -9.915 -4.103 -5.472 1.00 94.62 91 LEU A C 1
ATOM 705 O O . LEU A 1 91 ? -8.976 -4.511 -4.784 1.00 94.62 91 LEU A O 1
ATOM 709 N N . PRO A 1 92 ? -11.102 -4.743 -5.509 1.00 93.00 92 PRO A N 1
ATOM 710 C CA . PRO A 1 92 ? -11.291 -6.101 -4.998 1.00 93.00 92 PRO A CA 1
ATOM 711 C C . PRO A 1 92 ? -10.273 -7.063 -5.606 1.00 93.00 92 PRO A C 1
ATOM 713 O O . PRO A 1 92 ? -10.063 -7.074 -6.818 1.00 93.00 92 PRO A O 1
ATOM 716 N N . PHE A 1 93 ? -9.661 -7.889 -4.764 1.00 92.56 93 PHE A N 1
ATOM 717 C CA . PHE A 1 93 ? -8.638 -8.837 -5.174 1.00 92.56 93 PHE A CA 1
ATOM 718 C C . PHE A 1 93 ? -8.999 -10.257 -4.746 1.00 92.56 93 PHE A C 1
ATOM 720 O O . PHE A 1 93 ? -9.285 -10.526 -3.583 1.00 92.56 93 PHE A O 1
ATOM 727 N N . VAL A 1 94 ? -8.934 -11.196 -5.687 1.00 90.38 94 VAL A N 1
ATOM 728 C CA . VAL A 1 94 ? -9.101 -12.625 -5.411 1.00 90.38 94 VAL A CA 1
ATOM 729 C C . VAL A 1 94 ? -7.751 -13.303 -5.643 1.00 90.38 94 VAL A C 1
ATOM 731 O O . VAL A 1 94 ? -7.331 -13.422 -6.795 1.00 90.38 94 VAL A O 1
ATOM 734 N N . PRO A 1 95 ? -7.034 -13.727 -4.586 1.00 89.50 95 PRO A N 1
ATOM 735 C CA . PRO A 1 95 ? -5.734 -14.356 -4.755 1.00 89.50 95 PRO A CA 1
ATOM 736 C C . PRO A 1 95 ? -5.885 -15.750 -5.369 1.00 89.50 95 PRO A C 1
ATOM 738 O O . PRO A 1 95 ? -6.654 -16.573 -4.876 1.00 89.50 95 PRO A O 1
ATOM 741 N N . ALA A 1 96 ? -5.100 -16.031 -6.409 1.00 91.19 96 ALA A N 1
ATOM 742 C CA . ALA A 1 96 ? -4.944 -17.386 -6.943 1.00 91.19 96 ALA A CA 1
ATOM 743 C C . ALA A 1 96 ? -3.993 -18.246 -6.087 1.00 91.19 96 ALA A C 1
ATOM 745 O O . ALA A 1 96 ? -4.081 -19.470 -6.080 1.00 91.19 96 ALA A O 1
ATOM 746 N N . MET A 1 97 ? -3.073 -17.598 -5.367 1.00 91.38 97 MET A N 1
ATOM 747 C CA . MET A 1 97 ? -2.093 -18.237 -4.487 1.00 91.38 97 MET A CA 1
ATOM 748 C C . MET A 1 97 ? -2.540 -18.173 -3.025 1.00 91.38 97 MET A C 1
ATOM 750 O O . MET A 1 97 ? -3.509 -17.495 -2.679 1.00 91.38 97 MET A O 1
ATOM 754 N N . ARG A 1 98 ? -1.812 -18.871 -2.143 1.00 90.75 98 ARG A N 1
ATOM 755 C CA . ARG A 1 98 ? -2.038 -18.778 -0.698 1.00 90.75 98 ARG A CA 1
ATOM 756 C C . ARG A 1 98 ? -1.969 -17.313 -0.265 1.00 90.75 98 ARG A C 1
ATOM 758 O O . ARG A 1 98 ? -0.982 -16.629 -0.519 1.00 90.75 98 ARG A O 1
ATOM 765 N N . TRP A 1 99 ? -3.024 -16.864 0.405 1.00 89.44 99 TRP A N 1
ATOM 766 C CA . TRP A 1 99 ? -3.067 -15.536 0.998 1.00 89.44 99 TRP A CA 1
ATOM 767 C C . TRP A 1 99 ? -2.055 -15.434 2.147 1.00 89.44 99 TRP A C 1
ATOM 769 O O . TRP A 1 99 ? -1.971 -16.390 2.927 1.00 89.44 99 TRP A O 1
ATOM 779 N N . PRO A 1 100 ? -1.305 -14.323 2.270 1.00 87.69 100 PRO A N 1
ATOM 780 C CA . PRO A 1 100 ? -0.370 -14.141 3.372 1.00 87.69 100 PRO A CA 1
ATOM 781 C C . PRO A 1 100 ? -1.073 -14.280 4.729 1.00 87.69 100 PRO A C 1
ATOM 783 O O . PRO A 1 100 ? -2.126 -13.685 4.972 1.00 87.69 100 PRO A O 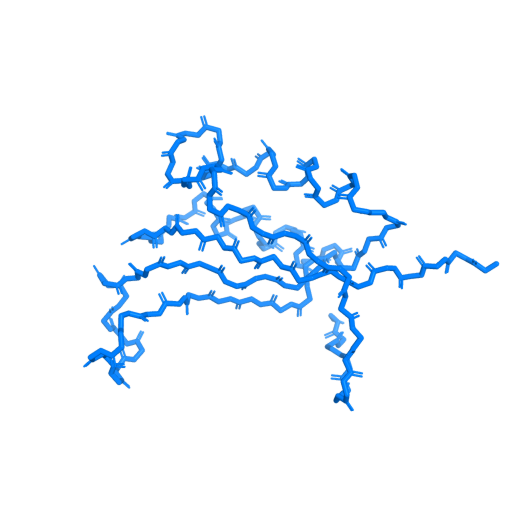1
ATOM 786 N N . SER A 1 101 ? -0.501 -15.086 5.618 1.00 79.12 101 SER A N 1
ATOM 787 C CA . SER A 1 101 ? -0.804 -15.032 7.048 1.00 79.12 101 SER A CA 1
ATOM 788 C C . SER A 1 101 ? 0.064 -13.945 7.671 1.00 79.12 101 SER A C 1
ATOM 790 O O . SER A 1 101 ? 1.233 -13.846 7.299 1.00 79.12 101 SER A O 1
ATOM 792 N N . ASN A 1 102 ? -0.504 -13.163 8.589 1.00 64.62 102 ASN A N 1
ATOM 793 C CA . ASN A 1 102 ? 0.308 -12.284 9.434 1.00 64.62 102 ASN A CA 1
ATOM 794 C C . ASN A 1 102 ? 0.854 -13.095 10.606 1.00 64.62 102 ASN A C 1
ATOM 796 O O . ASN A 1 102 ? 0.179 -14.088 10.974 1.00 64.62 102 ASN A O 1
#

InterPro domains:
  IPR005545 YCII-related [PF03795] (16-87)
  IPR011008 Dimeric alpha-beta barrel [SSF54909] (17-95)
  IPR051807 Secondary metabolite biosynthesis-associated protein [PTHR33606] (18-97)

Sequence (102 aa):
MPLITRLLVLLTADFLSEEHLKGIDGLHSSGIAKFGGALLAPELTDENDRKKMTGSLMFYEAESIEDVRKLVGSDVYYTSGVWDKEKICILPFVPAMRWPSN

Radius of gyration: 13.66 Å; chains: 1; bounding box: 39×34×29 Å